Protein AF-A0A084QNS0-F1 (afdb_monomer)

Nearest PDB structures (foldseek):
  4qi6-assembly1_A  TM=9.426E-01  e=2.629E-02  Thermothelomyces myriococcoides
  4qi4-assembly1_A  TM=9.135E-01  e=2.461E-02  Thermothelomyces myriococcoides
  4qi7-assembly1_A  TM=8.820E-01  e=2.314E-01  Neurospora crassa OR74A
  5fxj-assembly1_B  TM=4.493E-01  e=7.129E+00  Rattus norvegicus
  5fxj-assembly1_D  TM=4.493E-01  e=9.280E+00  Rattus norvegicus

Organism: Stachybotrys chlorohalonatus (strain IBT 40285) (NCBI:txid1283841)

Mean predicted aligned error: 12.77 Å

InterPro domains:
  IPR000254 Cellulose-binding domain [PF00734] (24-49)
  IPR000254 Cellulose-binding domain [PS51164] (17-53)
  IPR000254 Cellulose-binding domain [SM00236] (20-50)
  IPR035971 Cellulose-binding domain superfamily [SSF57180] (23-51)

pLDDT: mean 70.42, std 12.97, range [45.5, 89.44]

Sequence (67 aa):
MKVSIVGLVGMASTVLAQAQSGRQCGGMNWPGPGNCVPGTYCLYFNEWYSENGFLEFITYSAIGRLN

Radius of gyration: 18.41 Å; Cα contacts (8 Å, |Δi|>4): 77; chains: 1; bounding box: 32×38×54 Å

Secondary structure (DSSP, 8-state):
----GGGGGGGGGG------TT-EEE-TT--S---PPTTEEEEEEETTEEEEEEHHHHHHHHHHT--

Solvent-accessible surface area (backbone atoms only — not comparable to full-atom values): 4296 Å² total; per-residue (Å²): 136,84,79,64,72,80,67,71,70,74,74,76,80,79,83,78,78,72,59,69,60,77,39,76,30,42,31,62,88,59,88,66,69,66,72,61,49,86,76,37,41,74,4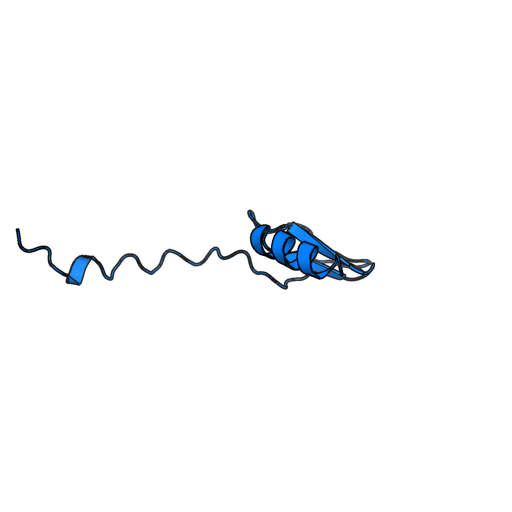2,81,76,51,75,60,38,16,28,27,37,40,63,73,57,49,55,56,52,50,61,66,66,74,111

Structure (mmCIF, N/CA/C/O backbone):
data_AF-A0A084QNS0-F1
#
_entry.id   AF-A0A084QNS0-F1
#
loop_
_atom_site.group_PDB
_atom_site.id
_atom_site.type_symbol
_atom_site.label_atom_id
_atom_site.label_alt_id
_atom_site.label_comp_id
_atom_site.label_asym_id
_atom_site.label_entity_id
_atom_site.label_seq_id
_atom_site.pdbx_PDB_ins_code
_atom_site.Cartn_x
_atom_site.Cartn_y
_atom_site.Cartn_z
_atom_site.occupancy
_atom_site.B_iso_or_equiv
_atom_site.auth_seq_id
_atom_site.auth_comp_id
_atom_site.auth_asym_id
_atom_site.auth_atom_id
_atom_site.pdbx_PDB_model_num
ATOM 1 N N . MET A 1 1 ? -25.451 -13.478 41.176 1.00 49.34 1 MET A N 1
ATOM 2 C CA . MET A 1 1 ? -24.847 -13.607 39.832 1.00 49.34 1 MET A CA 1
ATOM 3 C C . MET A 1 1 ? -23.379 -13.211 39.932 1.00 49.34 1 MET A C 1
ATOM 5 O O . MET A 1 1 ? -23.075 -12.029 39.947 1.00 49.34 1 MET A O 1
ATOM 9 N N . LYS A 1 2 ? -22.473 -14.177 40.130 1.00 50.91 2 LYS A N 1
ATOM 10 C CA . LYS A 1 2 ? -21.024 -13.929 40.109 1.00 50.91 2 LYS A CA 1
ATOM 11 C C . LYS A 1 2 ? -20.562 -14.173 38.679 1.00 50.91 2 LYS A C 1
ATOM 13 O O . LYS A 1 2 ? -20.427 -15.321 38.273 1.00 50.91 2 LYS A O 1
ATOM 18 N N . VAL A 1 3 ? -20.423 -13.106 37.899 1.00 58.47 3 VAL A N 1
ATOM 19 C CA . VAL A 1 3 ? -19.817 -13.197 36.568 1.00 58.47 3 VAL A CA 1
ATOM 20 C C . VAL A 1 3 ? -18.338 -13.508 36.791 1.00 58.47 3 VAL A C 1
ATOM 22 O O . VAL A 1 3 ? -17.600 -12.676 37.314 1.00 58.47 3 VAL A O 1
ATOM 25 N N . SER A 1 4 ? -17.924 -14.741 36.491 1.00 59.66 4 SER A N 1
ATOM 26 C CA . SER A 1 4 ? -16.518 -15.139 36.562 1.00 59.66 4 SER A CA 1
ATOM 27 C C . SER A 1 4 ? -15.720 -14.325 35.551 1.00 59.66 4 SER A C 1
ATOM 29 O O . SER A 1 4 ? -15.857 -14.510 34.344 1.00 59.66 4 SER A O 1
ATOM 31 N N . ILE A 1 5 ? -14.851 -13.455 36.065 1.00 60.75 5 ILE A N 1
ATOM 32 C CA . ILE A 1 5 ? -13.927 -12.594 35.304 1.00 60.75 5 ILE A CA 1
ATOM 33 C C . ILE A 1 5 ? -13.029 -13.410 34.353 1.00 60.75 5 ILE A C 1
ATOM 35 O O . ILE A 1 5 ? -12.581 -12.900 33.331 1.00 60.75 5 ILE A O 1
ATOM 39 N N . VAL A 1 6 ? -12.851 -14.707 34.628 1.00 59.72 6 VAL A N 1
ATOM 40 C CA . VAL A 1 6 ? -12.132 -15.664 33.771 1.00 59.72 6 VAL A CA 1
ATOM 41 C C . VAL A 1 6 ? -12.735 -15.763 32.358 1.00 59.72 6 VAL A C 1
ATOM 43 O O . VAL A 1 6 ? -12.008 -16.020 31.406 1.00 59.72 6 VAL A O 1
ATOM 46 N N . GLY A 1 7 ? -14.038 -15.507 32.186 1.00 57.25 7 GLY A N 1
ATOM 47 C CA . GLY A 1 7 ? -14.705 -15.598 30.882 1.00 57.25 7 GLY A CA 1
ATOM 48 C C . GLY A 1 7 ? -14.452 -14.420 29.932 1.00 57.25 7 GLY A C 1
ATOM 49 O O . GLY A 1 7 ? -14.553 -14.598 28.722 1.00 57.25 7 GLY A O 1
ATOM 50 N N . LEU A 1 8 ? -14.104 -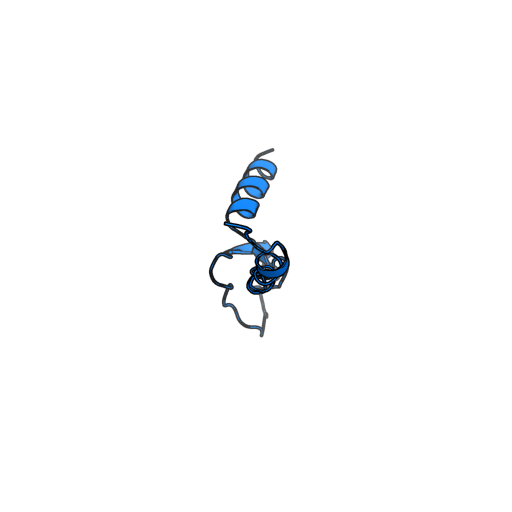13.229 30.440 1.00 58.34 8 LEU A N 1
ATOM 51 C CA . LEU A 1 8 ? -13.959 -12.028 29.599 1.00 58.34 8 LEU A CA 1
ATOM 52 C C . LEU A 1 8 ? -12.607 -11.924 28.876 1.00 58.34 8 LEU A C 1
ATOM 54 O O . LEU A 1 8 ? -12.488 -11.157 27.926 1.00 58.34 8 LEU A O 1
ATOM 58 N N . VAL A 1 9 ? -11.596 -12.695 29.281 1.00 62.81 9 VAL A N 1
ATOM 59 C CA . VAL A 1 9 ? -10.245 -12.616 28.689 1.00 62.81 9 VAL A CA 1
ATOM 60 C C . VAL A 1 9 ? -10.150 -13.380 27.354 1.00 62.81 9 VAL A C 1
ATOM 62 O O . VAL A 1 9 ? -9.229 -13.164 26.573 1.00 62.81 9 VAL A O 1
ATOM 65 N N . GLY A 1 10 ? -11.124 -14.241 27.039 1.00 60.59 10 GLY A N 1
ATOM 66 C CA . GLY A 1 10 ? -11.080 -15.130 25.870 1.00 60.59 10 GLY A CA 1
ATOM 67 C C . GLY A 1 10 ? -11.390 -14.490 24.510 1.00 60.59 10 GLY A C 1
ATOM 68 O O . GLY A 1 10 ? -11.231 -15.156 23.493 1.00 60.59 10 GLY A O 1
ATOM 69 N N . MET A 1 11 ? -11.834 -13.228 24.457 1.00 61.94 11 MET A N 1
ATOM 70 C CA . MET A 1 11 ? -12.301 -12.583 23.214 1.00 61.94 11 MET A CA 1
ATOM 71 C C . MET A 1 11 ? -11.294 -11.605 22.584 1.00 61.94 11 MET A C 1
ATOM 73 O O . MET A 1 11 ? -11.658 -10.850 21.688 1.00 61.94 11 MET A O 1
ATOM 77 N N . ALA A 1 12 ? -10.032 -11.594 23.020 1.00 60.53 12 ALA A N 1
ATOM 78 C CA . ALA A 1 12 ? -9.021 -10.674 22.480 1.00 60.53 12 ALA A CA 1
ATOM 79 C C . ALA A 1 12 ? -8.418 -11.116 21.124 1.00 60.53 12 ALA A C 1
ATOM 81 O O . ALA A 1 12 ? -7.670 -10.362 20.509 1.00 60.53 12 ALA A O 1
ATOM 82 N N . SER A 1 13 ? -8.722 -12.326 20.642 1.00 58.03 13 SER A N 1
ATOM 83 C CA . SER A 1 13 ? -7.969 -12.976 19.554 1.00 58.03 13 SER A CA 1
ATOM 84 C C . SER A 1 13 ? -8.467 -12.697 18.128 1.00 58.03 13 SER A C 1
ATOM 86 O O . SER A 1 13 ? -7.937 -13.282 17.188 1.00 58.03 13 SER A O 1
ATOM 88 N N . THR A 1 14 ? -9.490 -11.863 17.917 1.00 56.53 14 THR A N 1
ATOM 89 C CA . THR A 1 14 ? -10.126 -11.707 16.587 1.00 56.53 14 THR A CA 1
ATOM 90 C C . THR A 1 14 ? -9.568 -10.568 15.726 1.00 56.53 14 THR A C 1
ATOM 92 O O . THR A 1 14 ? -10.041 -10.359 14.611 1.00 56.53 14 THR A O 1
ATOM 95 N N . VAL A 1 15 ? -8.524 -9.862 16.168 1.00 61.44 15 VAL A N 1
ATOM 96 C CA . VAL A 1 15 ? -7.890 -8.778 15.395 1.00 61.44 15 VAL A CA 1
ATOM 97 C C . VAL A 1 15 ? -6.642 -9.302 14.674 1.00 61.44 15 VAL A C 1
ATOM 99 O O . VAL A 1 15 ? -5.526 -9.150 15.150 1.00 61.44 15 VAL A O 1
ATOM 102 N N . LEU A 1 16 ? -6.831 -9.968 13.530 1.00 54.66 16 LEU A N 1
ATOM 103 C CA . LEU A 1 16 ? -5.731 -10.373 12.626 1.00 54.66 16 LEU A CA 1
ATOM 104 C C . LEU A 1 16 ? -5.967 -9.977 11.159 1.00 54.66 16 LEU A C 1
ATOM 106 O O . LEU A 1 16 ? -5.140 -10.259 10.298 1.00 54.66 16 LEU A O 1
ATOM 110 N N . ALA A 1 17 ? -7.067 -9.281 10.865 1.00 55.53 17 ALA A N 1
ATOM 111 C CA . ALA A 1 17 ? -7.368 -8.750 9.535 1.00 55.53 17 ALA A CA 1
ATOM 112 C C . ALA A 1 17 ? -7.149 -7.230 9.458 1.00 55.53 17 ALA A C 1
ATOM 114 O O . ALA A 1 17 ? -7.866 -6.531 8.746 1.00 55.53 17 ALA A O 1
ATOM 115 N N . GLN A 1 18 ? -6.181 -6.694 10.209 1.00 58.78 18 GLN A N 1
ATOM 116 C CA . GLN A 1 18 ? -5.750 -5.314 9.998 1.00 58.78 18 GLN A CA 1
ATOM 117 C C . GLN A 1 18 ? -5.110 -5.263 8.618 1.00 58.78 18 GLN A C 1
ATOM 119 O O . GLN A 1 18 ? -4.046 -5.838 8.388 1.00 58.78 18 GLN A O 1
ATOM 124 N N . ALA A 1 19 ? -5.819 -4.643 7.682 1.00 58.75 19 ALA A N 1
ATOM 125 C CA . ALA A 1 19 ? -5.347 -4.454 6.331 1.00 58.75 19 ALA A CA 1
ATOM 126 C C . ALA A 1 19 ? -3.922 -3.883 6.377 1.00 58.75 19 ALA A C 1
ATOM 128 O O . ALA A 1 19 ? -3.671 -2.854 7.003 1.00 58.75 19 ALA A O 1
ATOM 129 N N . GLN A 1 20 ? -2.977 -4.631 5.809 1.00 61.75 20 GLN A N 1
ATOM 130 C CA . GLN A 1 20 ? -1.552 -4.389 5.996 1.00 61.75 20 GLN A CA 1
ATOM 131 C C . GLN A 1 20 ? -1.165 -3.106 5.248 1.00 61.75 20 GLN A C 1
ATOM 133 O O . GLN A 1 20 ? -0.956 -3.125 4.031 1.00 61.75 20 GLN A O 1
ATOM 138 N N . SER A 1 21 ? -1.133 -1.988 5.976 1.00 68.44 21 SER A N 1
ATOM 139 C CA . SER A 1 21 ? -0.704 -0.690 5.466 1.00 68.44 21 SER A CA 1
ATOM 140 C C . SER A 1 21 ? 0.792 -0.712 5.139 1.00 68.44 21 SER A C 1
ATOM 142 O O . SER A 1 21 ? 1.567 -1.440 5.761 1.00 68.44 21 SER A O 1
ATOM 144 N N . GLY A 1 22 ? 1.201 0.039 4.114 1.00 74.06 22 GLY A N 1
ATOM 145 C CA . GLY A 1 22 ? 2.614 0.138 3.714 1.00 74.06 22 GLY A CA 1
ATOM 146 C C . GLY A 1 22 ? 3.143 -1.041 2.887 1.00 74.06 22 GLY A C 1
ATOM 147 O O . GLY A 1 22 ? 4.350 -1.247 2.786 1.00 74.06 22 GLY A O 1
ATOM 148 N N . ARG A 1 23 ? 2.258 -1.848 2.290 1.00 80.44 23 ARG A N 1
ATOM 149 C CA . ARG A 1 23 ? 2.635 -2.813 1.242 1.00 80.44 23 ARG A CA 1
ATOM 150 C C . ARG A 1 23 ? 2.446 -2.184 -0.131 1.00 80.44 23 ARG A C 1
ATOM 152 O O . ARG A 1 23 ? 1.418 -1.548 -0.360 1.00 80.44 23 ARG A O 1
ATOM 159 N N . GLN A 1 24 ? 3.386 -2.438 -1.042 1.00 84.19 24 GLN A N 1
ATOM 160 C CA . GLN A 1 24 ? 3.246 -2.038 -2.437 1.00 84.19 24 GLN A CA 1
ATOM 161 C C . GLN A 1 24 ? 2.061 -2.765 -3.080 1.00 84.19 24 GLN A C 1
ATOM 163 O O . GLN A 1 24 ? 1.940 -3.988 -2.999 1.00 84.19 24 GLN A O 1
ATOM 168 N N . CYS A 1 25 ? 1.185 -1.987 -3.696 1.00 88.12 25 CYS A N 1
ATOM 169 C CA . CYS A 1 25 ? -0.032 -2.442 -4.352 1.00 88.12 25 CYS A CA 1
ATOM 170 C C . CYS A 1 25 ? -0.051 -2.088 -5.846 1.00 88.12 25 CYS A C 1
ATOM 172 O O . CYS A 1 25 ? -0.886 -2.583 -6.591 1.00 88.12 25 CYS A O 1
ATOM 174 N N . GLY A 1 26 ? 0.878 -1.251 -6.310 1.00 87.00 26 GLY A N 1
ATOM 175 C CA . GLY A 1 26 ? 0.963 -0.867 -7.713 1.00 87.00 26 GLY A CA 1
ATOM 176 C C . GLY A 1 26 ? 2.257 -0.135 -8.046 1.00 87.00 26 GLY A C 1
ATOM 177 O O . GLY A 1 26 ? 3.040 0.221 -7.161 1.00 87.00 26 GLY A O 1
ATOM 178 N N . GLY A 1 27 ? 2.487 0.057 -9.341 1.00 88.62 27 GLY A N 1
ATOM 179 C CA . GLY A 1 27 ? 3.668 0.725 -9.878 1.00 88.62 27 GLY A CA 1
ATOM 180 C C . GLY A 1 27 ? 4.090 0.162 -11.233 1.00 88.62 27 GLY A C 1
ATOM 181 O O . GLY A 1 27 ? 3.756 -0.968 -11.591 1.00 88.62 27 GLY A O 1
ATOM 182 N N . MET A 1 28 ? 4.836 0.956 -11.991 1.00 89.25 28 MET A N 1
ATOM 183 C CA . MET A 1 28 ? 5.452 0.563 -13.249 1.00 89.25 28 MET A CA 1
ATOM 184 C C . MET A 1 28 ? 6.375 -0.638 -13.011 1.00 89.25 28 MET A C 1
ATOM 186 O O . MET A 1 28 ? 7.290 -0.575 -12.193 1.00 89.25 28 MET A O 1
ATOM 190 N N . ASN A 1 29 ? 6.110 -1.737 -13.723 1.00 88.06 29 ASN A N 1
ATOM 191 C CA . ASN A 1 29 ? 6.771 -3.042 -13.577 1.00 88.06 29 ASN A CA 1
ATOM 192 C C . ASN A 1 29 ? 6.507 -3.796 -12.258 1.00 88.06 29 ASN A C 1
ATOM 194 O O . ASN A 1 29 ? 7.271 -4.702 -11.936 1.00 88.06 29 ASN A O 1
ATOM 198 N N . TRP A 1 30 ? 5.448 -3.487 -11.500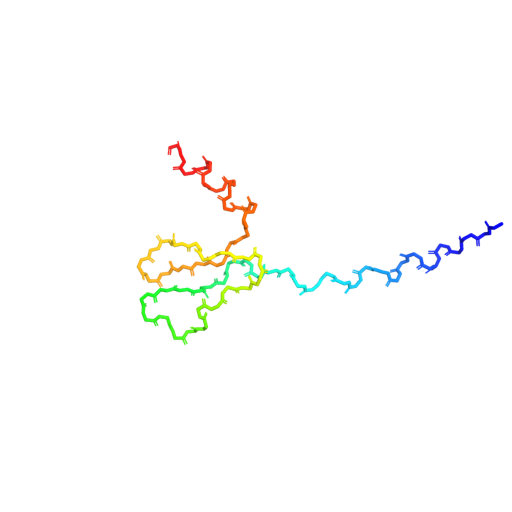 1.00 85.12 30 TRP A N 1
ATOM 199 C CA . TRP A 1 30 ? 5.080 -4.276 -10.316 1.00 85.12 30 TRP A CA 1
ATOM 200 C C . TRP A 1 30 ? 4.509 -5.652 -10.723 1.00 85.12 30 TRP A C 1
ATOM 202 O O . TRP A 1 30 ? 3.434 -5.700 -11.320 1.00 85.12 30 TRP A O 1
ATOM 212 N N . PRO A 1 31 ? 5.178 -6.781 -10.400 1.00 83.56 31 PRO A N 1
ATOM 213 C CA . PRO A 1 31 ? 4.701 -8.122 -10.757 1.00 83.56 31 PRO A CA 1
ATOM 214 C C . PRO A 1 31 ? 3.735 -8.704 -9.712 1.00 83.56 31 PRO A C 1
ATOM 216 O O . PRO A 1 31 ? 3.237 -9.818 -9.871 1.00 83.56 31 PRO A O 1
ATOM 219 N N . GLY A 1 32 ? 3.542 -7.994 -8.598 1.00 80.31 32 GLY A N 1
ATOM 220 C CA . GLY A 1 32 ? 2.753 -8.453 -7.467 1.00 80.31 32 GLY A CA 1
ATOM 221 C C . GLY A 1 32 ? 1.249 -8.244 -7.656 1.00 80.31 32 GLY A C 1
ATOM 222 O O . GLY A 1 32 ? 0.801 -7.620 -8.619 1.00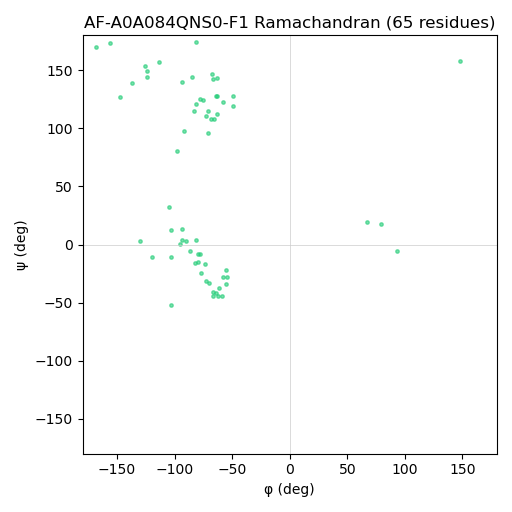 80.31 32 GLY A O 1
ATOM 223 N N . PRO A 1 33 ? 0.442 -8.747 -6.711 1.00 76.25 33 PRO A N 1
ATOM 224 C CA . PRO A 1 33 ? -0.999 -8.565 -6.752 1.00 76.25 33 PRO A CA 1
ATOM 225 C C . PRO A 1 33 ? -1.352 -7.078 -6.616 1.00 76.25 33 PRO A C 1
ATOM 227 O O . PRO A 1 33 ? -0.929 -6.419 -5.669 1.00 76.25 33 PRO A O 1
ATOM 230 N N . GLY A 1 34 ? -2.163 -6.576 -7.549 1.00 74.94 34 GLY A N 1
ATOM 231 C CA . GLY A 1 34 ? -2.735 -5.225 -7.501 1.00 74.94 34 GLY A CA 1
ATOM 232 C C . GLY A 1 34 ? -3.970 -5.097 -6.604 1.00 74.94 34 GLY A C 1
ATOM 233 O O . GLY A 1 34 ? -4.611 -4.052 -6.569 1.00 74.94 34 GLY A O 1
ATOM 234 N N . ASN A 1 35 ? -4.344 -6.175 -5.909 1.00 73.94 35 ASN A N 1
ATOM 235 C CA . ASN A 1 35 ? -5.535 -6.188 -5.073 1.00 73.94 35 ASN A CA 1
ATOM 236 C C . ASN A 1 35 ? -5.234 -5.595 -3.698 1.00 73.94 35 ASN A C 1
ATOM 238 O O . ASN A 1 35 ? -4.506 -6.182 -2.894 1.00 73.94 35 ASN A O 1
ATOM 242 N N . CYS A 1 36 ? -5.864 -4.458 -3.417 1.00 78.31 36 CYS A N 1
ATOM 243 C CA . CYS A 1 36 ? -5.971 -3.913 -2.072 1.00 78.31 36 CYS A CA 1
ATOM 244 C C . CYS A 1 36 ? -6.759 -4.876 -1.177 1.00 78.31 36 CYS A C 1
ATOM 246 O O . CYS A 1 36 ? -7.742 -5.490 -1.603 1.00 78.31 36 CYS A O 1
ATOM 248 N N . VAL A 1 37 ? -6.362 -4.974 0.090 1.00 75.62 37 VAL A N 1
ATOM 249 C CA . VAL A 1 37 ? -7.145 -5.691 1.102 1.00 75.62 37 VAL A CA 1
ATOM 250 C C . VAL A 1 37 ? -8.457 -4.922 1.323 1.00 75.62 37 VAL A C 1
ATOM 252 O O . VAL A 1 37 ? -8.432 -3.685 1.307 1.00 75.62 37 VAL A O 1
ATOM 255 N N . PRO A 1 38 ? -9.603 -5.594 1.541 1.00 77.38 38 PRO A N 1
ATOM 256 C CA . PRO A 1 38 ? -10.851 -4.910 1.868 1.00 77.38 38 PRO A CA 1
ATOM 257 C C . PRO A 1 38 ? -10.657 -3.898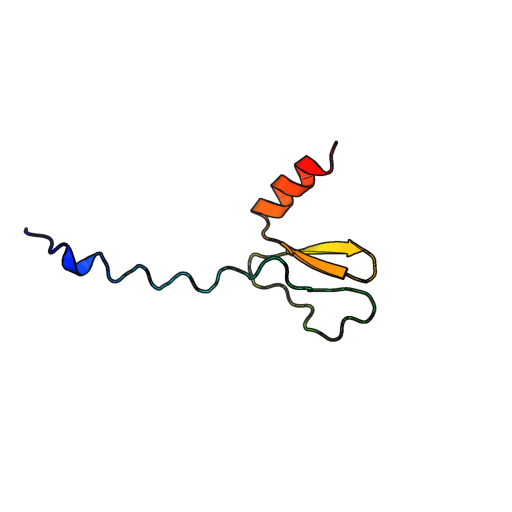 3.007 1.00 77.38 38 PRO A C 1
ATOM 259 O O . PRO A 1 38 ? -10.096 -4.232 4.048 1.00 77.38 38 PRO A O 1
ATOM 262 N N . GLY A 1 39 ? -11.085 -2.652 2.789 1.00 76.12 39 GLY A N 1
ATOM 263 C CA . GLY A 1 39 ? -10.871 -1.537 3.722 1.00 76.12 39 GLY A CA 1
ATOM 264 C C . GLY A 1 39 ? -9.611 -0.696 3.466 1.00 76.12 39 GLY A C 1
ATOM 265 O O . GLY A 1 39 ? -9.445 0.341 4.101 1.00 76.12 39 GLY A O 1
ATOM 266 N N . THR A 1 40 ? -8.750 -1.075 2.516 1.00 78.31 40 THR A N 1
ATOM 267 C CA . THR A 1 40 ? -7.605 -0.253 2.073 1.00 78.31 40 THR A CA 1
ATOM 268 C C . THR A 1 40 ? -7.735 0.222 0.637 1.00 78.31 40 THR A C 1
ATOM 270 O O . THR A 1 40 ? -8.435 -0.373 -0.180 1.00 78.31 40 THR A O 1
ATOM 273 N N . TYR A 1 41 ? -7.022 1.303 0.343 1.00 81.50 41 TYR A N 1
ATOM 274 C CA . TYR A 1 41 ? -6.9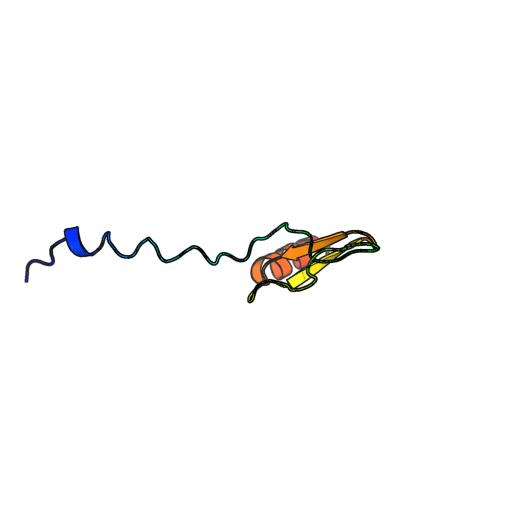37 1.948 -0.955 1.00 81.50 41 TYR A CA 1
ATOM 275 C C . TYR A 1 41 ? -5.474 2.030 -1.383 1.00 81.50 41 TYR A C 1
ATOM 277 O O . TYR A 1 41 ? -4.593 2.258 -0.553 1.00 81.50 41 TYR A O 1
ATOM 285 N N . CYS A 1 42 ? -5.229 1.883 -2.685 1.00 85.06 42 CYS A N 1
ATOM 286 C CA . CYS A 1 42 ? -3.919 2.140 -3.267 1.00 85.06 42 CYS A CA 1
ATOM 287 C C . CYS A 1 42 ? -3.657 3.644 -3.302 1.00 85.06 42 CYS A C 1
ATOM 289 O O . CYS A 1 42 ? -4.266 4.378 -4.081 1.00 85.06 42 CYS A O 1
ATOM 291 N N . LEU A 1 43 ? -2.726 4.094 -2.475 1.00 83.50 43 LEU A N 1
ATOM 292 C CA . LEU A 1 43 ? -2.156 5.425 -2.519 1.00 83.50 43 LEU A CA 1
ATOM 293 C C . LEU A 1 43 ? -1.069 5.487 -3.576 1.00 83.50 43 LEU A C 1
ATOM 295 O O . LEU A 1 43 ? -0.067 4.781 -3.494 1.00 83.50 43 LEU A O 1
ATOM 299 N N . TYR A 1 44 ? -1.248 6.378 -4.539 1.00 85.31 44 TYR A N 1
ATOM 300 C CA . TYR A 1 44 ? -0.223 6.670 -5.525 1.00 85.31 44 TYR A CA 1
ATOM 301 C C . TYR A 1 44 ? 0.855 7.589 -4.933 1.00 85.31 44 TYR A C 1
ATOM 303 O O . TYR A 1 44 ? 0.549 8.687 -4.457 1.00 85.31 44 TYR A O 1
ATOM 311 N N . PHE A 1 45 ? 2.119 7.163 -4.997 1.00 82.62 45 PHE A N 1
ATOM 312 C CA . PHE A 1 45 ? 3.272 7.994 -4.631 1.00 82.62 45 PHE A CA 1
ATOM 313 C C . PHE A 1 45 ? 3.984 8.506 -5.872 1.00 82.62 45 PHE A C 1
ATOM 315 O O . PHE A 1 45 ? 4.194 9.708 -6.019 1.00 82.62 45 PHE A O 1
ATOM 322 N N . ASN A 1 46 ? 4.327 7.593 -6.773 1.00 86.44 46 ASN A N 1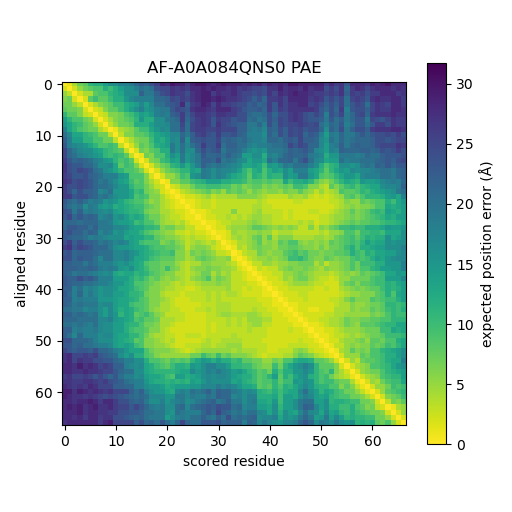
ATOM 323 C CA . ASN A 1 46 ? 5.026 7.873 -8.016 1.00 86.44 46 ASN A CA 1
ATOM 324 C C . ASN A 1 46 ? 4.734 6.766 -9.033 1.00 86.44 46 ASN A C 1
ATOM 326 O O . ASN A 1 46 ? 4.145 5.739 -8.700 1.00 86.44 46 ASN A O 1
ATOM 330 N N . GLU A 1 47 ? 5.199 6.948 -10.270 1.00 88.56 47 GLU A N 1
ATOM 331 C CA . GLU A 1 47 ? 4.918 6.027 -11.383 1.00 88.56 47 GLU A CA 1
ATOM 332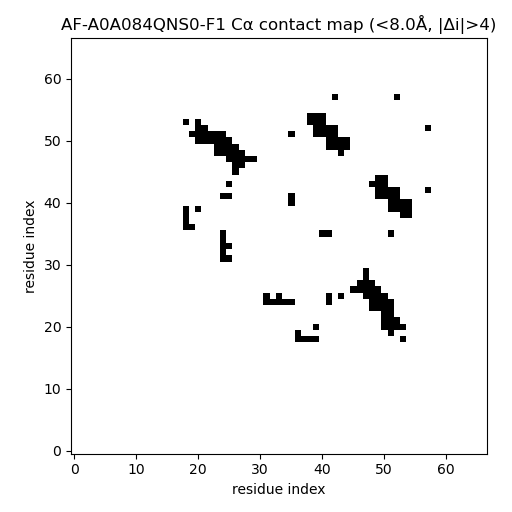 C C . GLU A 1 47 ? 5.304 4.575 -11.076 1.00 88.56 47 GLU A C 1
ATOM 334 O O . GLU A 1 47 ? 4.684 3.656 -11.593 1.00 88.56 47 GLU A O 1
ATOM 339 N N . TRP A 1 48 ? 6.290 4.359 -10.206 1.00 89.44 48 TRP A N 1
ATOM 340 C CA . TRP A 1 48 ? 6.896 3.058 -9.923 1.00 89.44 48 TRP A CA 1
ATOM 341 C C . TRP A 1 48 ? 6.409 2.464 -8.599 1.00 89.44 48 TRP A C 1
ATOM 343 O O . TRP A 1 48 ? 6.684 1.298 -8.328 1.00 89.44 48 TRP A O 1
ATOM 353 N N . TYR A 1 49 ? 5.705 3.238 -7.764 1.00 85.81 49 TYR A N 1
ATOM 354 C CA . TYR A 1 49 ? 5.332 2.818 -6.417 1.00 85.81 49 TYR A CA 1
ATOM 355 C C . TYR A 1 49 ? 3.990 3.407 -5.972 1.00 85.81 49 TYR A C 1
ATOM 357 O O . TYR A 1 49 ? 3.737 4.613 -6.008 1.00 85.81 49 TYR A O 1
ATOM 365 N N . SER A 1 50 ? 3.111 2.516 -5.536 1.00 86.94 50 SER A N 1
ATOM 366 C CA . SER A 1 50 ? 1.834 2.809 -4.898 1.00 86.94 50 SER A CA 1
ATOM 367 C C . SER A 1 50 ? 1.660 1.862 -3.721 1.00 86.94 50 SER A C 1
ATOM 369 O O . SER A 1 50 ? 1.988 0.681 -3.843 1.00 86.94 50 SER A O 1
ATOM 371 N N . GLU A 1 51 ? 1.150 2.349 -2.595 1.00 86.25 51 GLU A N 1
ATOM 372 C CA . GLU A 1 51 ? 1.095 1.594 -1.340 1.00 86.25 51 GLU A CA 1
ATOM 373 C C . GLU A 1 51 ? -0.317 1.522 -0.758 1.00 86.25 51 GLU A C 1
ATOM 375 O O . GLU A 1 51 ? -1.145 2.393 -1.002 1.00 86.25 51 GLU A O 1
ATOM 380 N N . ASN A 1 52 ? -0.612 0.487 0.025 1.00 86.75 52 ASN A N 1
ATOM 381 C CA . ASN A 1 52 ? -1.911 0.361 0.683 1.00 86.75 52 ASN A CA 1
ATOM 382 C C . ASN A 1 52 ? -2.025 1.314 1.884 1.00 86.75 52 ASN A C 1
ATOM 384 O O . ASN A 1 52 ? -1.241 1.223 2.832 1.00 86.75 52 ASN A O 1
ATOM 388 N N . GLY A 1 53 ? -3.055 2.162 1.880 1.00 81.31 53 GLY A N 1
ATOM 389 C CA . GLY A 1 53 ? -3.455 3.021 2.997 1.00 81.31 53 GLY A CA 1
ATOM 390 C C . GLY A 1 53 ? -4.915 2.795 3.402 1.00 81.31 53 GLY A C 1
ATOM 391 O O . GLY A 1 53 ? -5.751 2.436 2.575 1.00 81.31 53 GLY A O 1
ATOM 392 N N . PHE A 1 54 ? -5.244 2.987 4.680 1.00 77.00 54 PHE A N 1
ATOM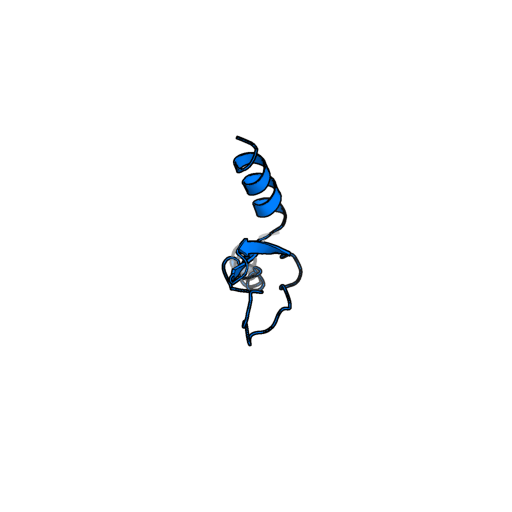 393 C CA . PHE A 1 54 ? -6.630 2.910 5.165 1.00 77.00 54 PHE A CA 1
ATOM 394 C C . PHE A 1 54 ? -7.339 4.250 4.974 1.00 77.00 54 PHE A C 1
ATOM 396 O O . PHE A 1 54 ? -6.703 5.280 5.176 1.00 77.00 54 PHE A O 1
ATOM 403 N N . LEU A 1 55 ? -8.636 4.263 4.641 1.00 68.62 55 LEU A N 1
ATOM 404 C CA . LEU A 1 55 ? -9.386 5.488 4.304 1.00 68.62 55 LEU A CA 1
ATOM 405 C C . LEU A 1 55 ? -9.324 6.579 5.390 1.00 68.62 55 LEU A C 1
ATOM 407 O O . LEU A 1 55 ? -9.244 7.769 5.082 1.00 68.62 55 LEU A O 1
ATOM 411 N N . GLU A 1 56 ? -9.279 6.181 6.659 1.00 64.19 56 GLU A N 1
ATOM 412 C CA . GLU A 1 56 ? -9.068 7.103 7.782 1.00 64.19 56 GLU A CA 1
ATOM 413 C C . GLU A 1 56 ? -7.702 7.793 7.669 1.00 64.19 56 GLU A C 1
ATOM 415 O O . GLU A 1 56 ? -7.618 9.016 7.737 1.00 64.19 56 GLU A O 1
ATOM 420 N N . PHE A 1 57 ? -6.644 7.043 7.353 1.00 61.88 57 PHE A N 1
ATOM 421 C CA . PHE A 1 57 ? -5.310 7.590 7.113 1.00 61.88 57 PHE A CA 1
ATOM 422 C C . PHE A 1 57 ? -5.216 8.400 5.807 1.00 61.88 57 PHE A C 1
ATOM 424 O O . PHE A 1 57 ? -4.500 9.401 5.775 1.00 61.88 57 PHE A O 1
ATOM 431 N N . ILE A 1 58 ? -5.958 8.029 4.750 1.00 64.12 58 ILE A N 1
ATOM 432 C CA . ILE A 1 58 ? -6.043 8.808 3.495 1.00 64.12 58 ILE A CA 1
ATOM 433 C C . ILE A 1 58 ? -6.573 10.213 3.794 1.00 64.12 58 ILE A C 1
ATOM 435 O O . ILE A 1 58 ? -6.019 11.195 3.310 1.00 64.12 58 ILE A O 1
ATOM 439 N N . THR A 1 59 ? -7.619 10.316 4.618 1.00 62.06 59 THR A N 1
ATOM 440 C CA . THR A 1 59 ? -8.253 11.599 4.943 1.00 62.06 59 THR A CA 1
ATOM 441 C C . THR A 1 59 ? -7.301 12.485 5.752 1.00 62.06 59 THR A C 1
ATOM 443 O O . THR A 1 59 ? -7.108 13.640 5.392 1.00 62.06 59 THR A O 1
ATOM 446 N N . TYR A 1 60 ? -6.602 11.944 6.759 1.00 61.53 60 TYR A N 1
ATOM 447 C CA . TYR A 1 60 ? -5.570 12.690 7.501 1.00 61.53 60 TYR A CA 1
ATOM 448 C C . TYR A 1 60 ? -4.370 13.105 6.634 1.00 61.53 60 TYR A C 1
ATOM 450 O O . TYR A 1 60 ? -3.894 14.236 6.730 1.00 61.53 60 TYR A O 1
ATOM 458 N N . SER A 1 61 ? -3.899 12.222 5.753 1.00 59.09 61 SER A N 1
ATOM 459 C CA . SER A 1 61 ? -2.747 12.490 4.879 1.00 59.09 61 SER A CA 1
ATOM 460 C C . SER A 1 61 ? -3.079 13.469 3.752 1.00 59.09 61 SER A C 1
ATOM 462 O O . SER A 1 61 ? -2.218 14.244 3.342 1.00 59.09 61 SER A O 1
ATOM 464 N N . ALA A 1 62 ? -4.324 13.475 3.265 1.00 54.72 62 ALA A N 1
ATOM 465 C CA . ALA A 1 62 ? -4.805 14.471 2.314 1.00 54.72 62 ALA A CA 1
ATOM 466 C C . ALA A 1 62 ? -4.872 15.862 2.956 1.00 54.72 62 ALA A C 1
ATOM 468 O O . ALA A 1 62 ? -4.431 16.820 2.333 1.00 54.72 62 ALA A O 1
ATOM 469 N N . ILE A 1 63 ? -5.315 15.978 4.216 1.00 57.12 63 ILE A N 1
ATOM 470 C CA . ILE A 1 63 ? -5.286 17.255 4.953 1.00 57.12 63 ILE A CA 1
ATOM 471 C C . ILE A 1 63 ? -3.836 17.761 5.104 1.00 57.12 63 ILE A C 1
ATOM 473 O O . ILE A 1 63 ? -3.587 18.953 4.956 1.00 57.12 63 ILE A O 1
ATOM 477 N N . GLY A 1 64 ? -2.865 16.861 5.312 1.00 53.66 64 GLY A N 1
ATOM 478 C CA . GLY A 1 64 ? -1.434 17.195 5.376 1.00 53.66 64 GLY A CA 1
ATOM 479 C C . GLY A 1 64 ? -0.764 17.531 4.033 1.00 53.66 64 GLY A C 1
ATOM 480 O O . GLY A 1 64 ? 0.307 18.127 4.038 1.00 53.66 64 GLY A O 1
ATOM 481 N N . ARG A 1 65 ? -1.375 17.181 2.890 1.00 54.59 65 ARG A N 1
ATOM 482 C CA . ARG A 1 65 ? -0.915 17.555 1.533 1.00 54.59 65 ARG A CA 1
ATOM 483 C C . ARG A 1 65 ? -1.598 18.813 0.974 1.00 54.59 65 ARG A C 1
ATOM 485 O O . ARG A 1 65 ? -1.312 19.191 -0.157 1.00 54.59 65 ARG A O 1
ATOM 492 N N . LEU A 1 66 ? -2.499 19.442 1.734 1.00 50.53 66 LEU A N 1
ATOM 493 C CA . LEU A 1 66 ? -3.134 20.723 1.393 1.00 50.53 66 LEU A CA 1
ATOM 494 C C . LEU A 1 66 ? -2.395 21.941 1.991 1.00 50.53 66 LEU A C 1
ATOM 496 O O . LEU A 1 66 ? -2.966 23.031 2.014 1.00 50.53 66 LEU A O 1
ATOM 500 N N . ASN A 1 67 ? -1.162 21.766 2.485 1.00 45.50 67 ASN A N 1
ATOM 501 C CA . ASN A 1 67 ? -0.275 22.868 2.873 1.00 45.50 67 ASN A CA 1
ATOM 502 C C . ASN A 1 67 ? 0.778 23.113 1.791 1.00 45.50 67 ASN A C 1
ATOM 504 O O . ASN A 1 67 ? 1.454 22.125 1.422 1.00 45.50 67 ASN A O 1
#

Foldseek 3Di:
DPPPPVVPVPPPPPPPLPQDWFDWLDADPDPDHNDGRPQWDWADDDRGTTITDGPVVVVVVVVVVVD